Protein AF-A0A812YR25-F1 (afdb_monomer_lite)

Radius of gyration: 37.58 Å; chains: 1; bounding box: 63×88×98 Å

Foldseek 3Di:
DQLVVAAKKWWQDPVRDIWIWGQHSQQFIATPVHRVFTKGKADPDPPDQKIFIAGPVRDTAWIWGWDQDPQGIKIWTAGPVRDIIIIHGDDCPPPPPPPDPPPPDPDPPPPCPDPPPDDDDDDDDDDDDDDDDDDDDDDDDDDDDDD

pLDDT: mean 74.26, std 20.35, range [36.41, 95.19]

Secondary structure (DSSP, 8-state):
-GGGG-EEEEEE-TTS-EEEEEE-TT-EEEESS-TT--EEEE-SSTTSSEEEEEETT--EEEEEEEEEETTEEEEEEEETTS-EEEEEE----------PPTT-------------------------PPPPPPP------------

Structure (mmCIF, N/CA/C/O backbone):
data_AF-A0A812YR25-F1
#
_entry.id   AF-A0A812YR25-F1
#
loop_
_atom_site.group_PDB
_atom_site.id
_atom_site.type_symbol
_atom_site.label_atom_id
_atom_site.label_alt_id
_atom_site.label_comp_id
_atom_site.label_asym_id
_atom_site.label_entity_id
_atom_site.label_seq_id
_atom_site.pdbx_PDB_ins_code
_atom_site.Cartn_x
_atom_site.Cartn_y
_atom_site.Cartn_z
_atom_site.occupancy
_atom_site.B_iso_or_equiv
_atom_site.auth_seq_id
_atom_site.auth_comp_id
_atom_site.auth_asym_id
_atom_site.auth_atom_id
_atom_site.pdbx_PDB_model_num
ATOM 1 N N . MET A 1 1 ? -14.172 -5.160 4.806 1.00 79.69 1 MET A N 1
ATOM 2 C CA . MET A 1 1 ? -14.136 -3.991 3.901 1.00 79.69 1 MET A CA 1
ATOM 3 C C . MET A 1 1 ? -12.735 -3.818 3.294 1.00 79.69 1 MET A C 1
ATOM 5 O O . MET A 1 1 ? -12.640 -3.379 2.151 1.00 79.69 1 MET A O 1
ATOM 9 N N . VAL A 1 2 ? -11.672 -4.281 3.975 1.00 89.06 2 VAL A N 1
ATOM 10 C CA . VAL A 1 2 ? -10.296 -4.419 3.439 1.00 89.06 2 VAL A CA 1
ATOM 11 C C . VAL A 1 2 ? -10.229 -5.139 2.088 1.00 89.06 2 VAL A C 1
ATOM 13 O O . VAL A 1 2 ? -9.443 -4.749 1.235 1.00 89.06 2 VAL A O 1
ATOM 16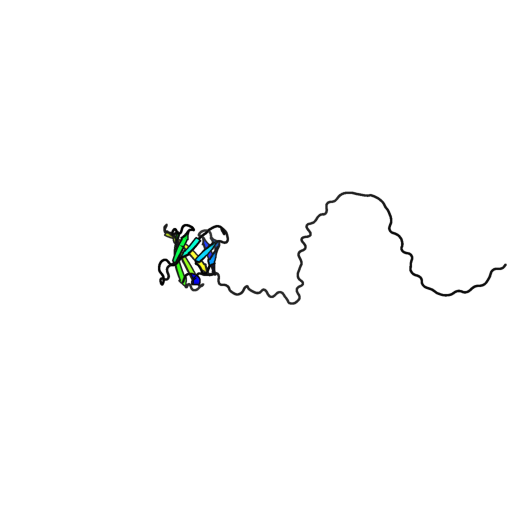 N N . SER A 1 3 ? -11.090 -6.128 1.836 1.00 90.31 3 SER A N 1
ATOM 17 C CA . SER A 1 3 ? -11.127 -6.861 0.561 1.0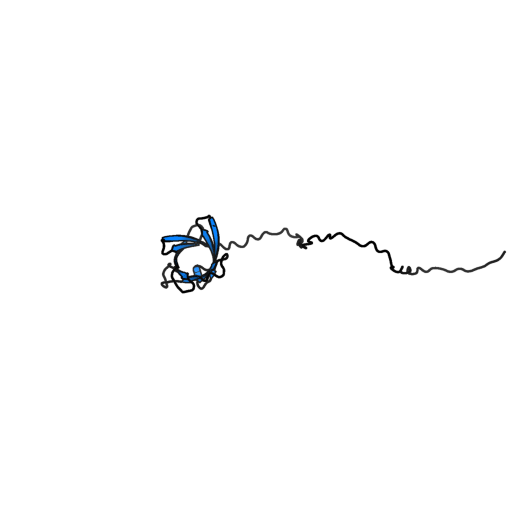0 90.31 3 SER A CA 1
ATOM 18 C C . SER A 1 3 ? -11.349 -5.976 -0.675 1.00 90.31 3 SER A C 1
ATOM 20 O O . SER A 1 3 ? -10.964 -6.347 -1.778 1.00 90.31 3 SER A O 1
ATOM 22 N N . THR A 1 4 ? -11.889 -4.761 -0.521 1.00 90.31 4 THR A N 1
ATOM 23 C CA . THR A 1 4 ? -11.987 -3.785 -1.628 1.00 90.31 4 THR A CA 1
ATOM 24 C C . THR A 1 4 ? -10.614 -3.306 -2.123 1.00 90.31 4 THR A C 1
ATOM 26 O O . THR A 1 4 ? -10.453 -2.915 -3.289 1.00 90.31 4 THR A O 1
ATOM 29 N N . LEU A 1 5 ? -9.606 -3.389 -1.253 1.00 92.81 5 LEU A N 1
ATOM 30 C CA . LEU A 1 5 ? -8.220 -3.042 -1.530 1.00 92.81 5 LEU A CA 1
ATOM 31 C C . LEU A 1 5 ? -7.472 -4.159 -2.254 1.00 92.81 5 LEU A C 1
ATOM 33 O O . LEU A 1 5 ? -6.389 -3.905 -2.769 1.00 92.81 5 LEU A O 1
ATOM 37 N N . GLU A 1 6 ? -8.043 -5.360 -2.365 1.00 94.25 6 GLU A N 1
ATOM 38 C CA . GLU A 1 6 ? -7.392 -6.486 -3.031 1.00 94.25 6 GLU A CA 1
ATOM 39 C C . GLU A 1 6 ? -6.950 -6.110 -4.454 1.00 94.25 6 GLU A C 1
ATOM 41 O O . GLU A 1 6 ? -7.712 -5.529 -5.243 1.00 94.25 6 GLU A O 1
ATOM 46 N N . GLY A 1 7 ? -5.706 -6.448 -4.791 1.00 93.75 7 GLY A N 1
ATOM 47 C CA . GLY A 1 7 ? -5.180 -6.327 -6.142 1.00 93.75 7 GLY A CA 1
ATOM 48 C C . GLY A 1 7 ? -3.744 -5.827 -6.207 1.00 93.75 7 GLY A C 1
ATOM 49 O O . GLY A 1 7 ? -2.979 -5.895 -5.248 1.00 93.75 7 GLY A O 1
ATOM 50 N N . ARG A 1 8 ? -3.376 -5.348 -7.398 1.00 94.69 8 ARG A N 1
ATOM 51 C CA . ARG A 1 8 ? -2.059 -4.777 -7.691 1.00 94.69 8 ARG A CA 1
ATOM 52 C C . ARG A 1 8 ? -2.119 -3.264 -7.599 1.00 94.69 8 ARG A C 1
ATOM 54 O O . ARG A 1 8 ? -3.001 -2.648 -8.201 1.00 94.69 8 ARG A O 1
ATOM 61 N N . TRP A 1 9 ? -1.143 -2.695 -6.919 1.00 94.81 9 TRP A N 1
ATOM 62 C CA . TRP A 1 9 ? -1.032 -1.272 -6.659 1.00 94.81 9 TRP A CA 1
ATOM 63 C C . TRP A 1 9 ? 0.328 -0.776 -7.119 1.00 94.81 9 TRP A C 1
ATOM 65 O O . TRP A 1 9 ? 1.330 -1.462 -6.943 1.00 94.81 9 TRP A O 1
ATOM 75 N N . LEU A 1 10 ? 0.330 0.384 -7.761 1.00 93.69 10 LEU A N 1
ATOM 76 C CA . LEU A 1 10 ? 1.512 1.078 -8.242 1.00 93.69 10 LEU A CA 1
ATOM 77 C C . LEU A 1 10 ? 1.853 2.195 -7.261 1.00 93.69 10 LEU A C 1
ATOM 79 O O . LEU A 1 10 ? 0.991 3.030 -6.986 1.00 93.69 10 LEU A O 1
ATOM 83 N N . LEU A 1 11 ? 3.080 2.191 -6.767 1.00 92.19 11 LEU A N 1
ATOM 84 C CA . LEU A 1 11 ? 3.643 3.182 -5.868 1.00 92.19 11 LEU A CA 1
ATOM 85 C C . LEU A 1 11 ? 4.585 4.048 -6.687 1.00 92.19 11 LEU A C 1
ATOM 87 O O . LEU A 1 11 ? 5.341 3.515 -7.492 1.00 92.19 11 LEU A O 1
ATOM 91 N N . GLU A 1 12 ? 4.504 5.357 -6.514 1.00 85.44 12 GLU A N 1
ATOM 92 C CA . GLU A 1 12 ? 5.364 6.326 -7.188 1.00 85.44 12 GLU A CA 1
ATOM 93 C C . GLU A 1 12 ? 6.040 7.131 -6.082 1.00 85.44 12 GLU A C 1
ATOM 95 O O . GLU A 1 12 ? 5.348 7.799 -5.308 1.00 85.44 12 GLU A O 1
ATOM 100 N N . ASP A 1 13 ? 7.358 6.989 -5.959 1.00 77.88 13 ASP A N 1
ATOM 101 C CA . ASP A 1 13 ? 8.136 7.743 -4.981 1.00 77.88 13 ASP A CA 1
ATOM 102 C C . ASP A 1 13 ? 8.435 9.167 -5.493 1.00 77.88 13 ASP A C 1
ATOM 104 O O . ASP A 1 13 ? 8.133 9.530 -6.636 1.00 77.88 13 ASP A O 1
ATOM 108 N N . GLU A 1 14 ? 9.045 10.004 -4.651 1.00 74.81 14 GLU A N 1
ATOM 109 C CA . GLU A 1 14 ? 9.408 11.378 -5.030 1.00 74.81 14 GLU A CA 1
ATOM 110 C C . GLU A 1 14 ? 10.498 11.447 -6.120 1.00 74.81 14 GLU A C 1
ATOM 112 O O . GLU A 1 14 ? 10.642 12.476 -6.788 1.00 74.81 14 GLU A O 1
ATOM 117 N N . ASN A 1 15 ? 11.255 10.365 -6.326 1.00 76.38 15 ASN A N 1
ATOM 118 C CA . ASN A 1 15 ? 12.312 10.264 -7.334 1.00 76.38 15 ASN A CA 1
ATOM 119 C C . ASN A 1 15 ? 11.782 9.795 -8.701 1.00 76.38 15 ASN A C 1
ATOM 121 O O . ASN A 1 15 ? 12.517 9.835 -9.693 1.00 76.38 15 ASN A O 1
ATOM 125 N N . GLY A 1 16 ? 10.509 9.395 -8.774 1.00 75.31 16 GLY A N 1
ATOM 126 C CA . GLY A 1 16 ? 9.884 8.803 -9.953 1.00 75.31 16 GLY A CA 1
ATOM 127 C C . GLY A 1 16 ? 10.174 7.308 -10.120 1.00 75.31 16 GLY A C 1
ATOM 128 O O . GLY A 1 16 ? 9.804 6.730 -11.147 1.00 75.31 16 GLY A O 1
ATOM 129 N N . ASP A 1 17 ? 10.811 6.678 -9.134 1.00 83.38 17 ASP A N 1
ATOM 130 C CA . ASP A 1 17 ? 10.914 5.231 -9.050 1.00 83.38 17 ASP A CA 1
ATOM 131 C C . ASP A 1 17 ? 9.533 4.648 -8.746 1.00 83.38 17 ASP A C 1
ATOM 133 O O . ASP A 1 17 ? 8.697 5.224 -8.042 1.00 83.38 17 ASP A O 1
ATOM 137 N N . THR A 1 18 ? 9.244 3.518 -9.390 1.00 87.94 18 THR A N 1
ATOM 138 C CA . THR A 1 18 ? 7.909 2.932 -9.369 1.00 87.94 18 THR A CA 1
ATOM 139 C C . THR A 1 18 ? 7.950 1.500 -8.865 1.00 87.94 18 THR A C 1
ATOM 141 O O . THR A 1 18 ? 8.409 0.599 -9.571 1.00 87.94 18 THR A O 1
ATOM 144 N N . THR A 1 19 ? 7.383 1.275 -7.684 1.00 91.00 19 THR A N 1
ATOM 145 C CA . THR A 1 19 ? 7.302 -0.046 -7.051 1.00 91.00 19 THR A CA 1
ATOM 146 C C . THR A 1 19 ? 5.887 -0.606 -7.185 1.00 91.00 19 THR A C 1
ATOM 148 O O . THR A 1 19 ? 4.905 0.122 -7.346 1.00 91.00 19 THR A O 1
ATOM 151 N N . ILE A 1 20 ? 5.745 -1.931 -7.149 1.00 93.25 20 ILE A N 1
ATOM 152 C CA . ILE A 1 20 ? 4.436 -2.592 -7.157 1.00 93.25 20 ILE A CA 1
ATOM 153 C C . ILE A 1 20 ? 4.209 -3.278 -5.815 1.00 93.25 20 ILE A C 1
ATOM 155 O O . ILE A 1 20 ? 5.043 -4.073 -5.379 1.00 93.25 20 ILE A O 1
ATOM 159 N N . ALA A 1 21 ? 3.041 -3.034 -5.222 1.00 94.06 21 ALA A N 1
ATOM 160 C CA . ALA A 1 21 ? 2.536 -3.779 -4.079 1.00 94.06 21 ALA A CA 1
ATOM 161 C C . ALA A 1 21 ? 1.347 -4.664 -4.473 1.00 94.06 21 ALA A C 1
ATOM 163 O O . ALA A 1 21 ? 0.518 -4.331 -5.326 1.00 94.06 21 ALA A O 1
ATOM 164 N N . LEU A 1 22 ? 1.261 -5.819 -3.828 1.00 94.81 22 LEU A N 1
ATOM 165 C CA . LEU A 1 22 ? 0.136 -6.739 -3.884 1.00 94.81 22 LEU A CA 1
ATOM 166 C C . LEU A 1 22 ? -0.583 -6.694 -2.544 1.00 94.81 22 LEU A C 1
ATOM 168 O O . LEU A 1 22 ? 0.028 -7.000 -1.526 1.00 94.81 22 LEU A O 1
ATOM 172 N N . ILE A 1 23 ? -1.869 -6.353 -2.565 1.00 95.06 23 ILE A N 1
ATOM 173 C CA . ILE A 1 23 ? -2.731 -6.391 -1.382 1.00 95.06 23 ILE A CA 1
ATOM 174 C C . ILE A 1 23 ? -3.636 -7.617 -1.502 1.00 95.06 23 ILE A C 1
ATOM 176 O O . ILE A 1 23 ? -4.342 -7.769 -2.505 1.00 95.06 23 ILE A O 1
ATOM 180 N N . SER A 1 24 ? -3.594 -8.503 -0.509 1.00 94.38 24 SER A N 1
ATOM 181 C CA . SER A 1 24 ? -4.471 -9.674 -0.431 1.00 94.38 24 SER A CA 1
ATOM 182 C C . SER A 1 24 ? -5.854 -9.313 0.120 1.00 94.38 24 SER A C 1
ATOM 184 O O . SER A 1 24 ? -6.047 -8.250 0.707 1.00 94.38 24 SER A O 1
ATOM 186 N N . GLU A 1 25 ? -6.825 -10.218 -0.016 1.00 93.94 25 GLU A N 1
ATOM 187 C CA . GLU A 1 25 ? -8.178 -10.036 0.536 1.00 93.94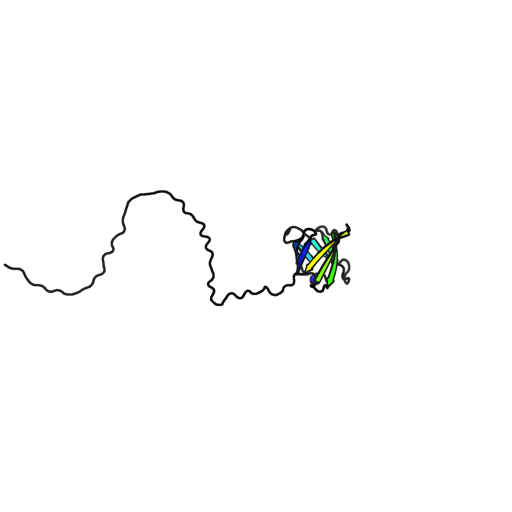 25 GLU A CA 1
ATOM 188 C C . GLU A 1 25 ? -8.171 -9.795 2.061 1.00 93.94 25 GLU A C 1
ATOM 190 O O . GLU A 1 25 ? -9.003 -9.057 2.591 1.00 93.94 25 GLU A O 1
ATOM 195 N N . ASN A 1 26 ? -7.181 -10.365 2.757 1.00 92.12 26 ASN A N 1
ATOM 196 C CA . ASN A 1 26 ? -6.987 -10.227 4.202 1.00 92.12 26 ASN A CA 1
ATOM 197 C C . ASN A 1 26 ? -6.234 -8.945 4.601 1.00 92.12 26 ASN A C 1
ATOM 199 O O . ASN A 1 26 ? -6.034 -8.706 5.798 1.00 92.12 26 ASN A O 1
ATOM 203 N N . GLY A 1 27 ? -5.795 -8.160 3.613 1.00 93.31 27 GLY A N 1
ATOM 204 C CA . GLY A 1 27 ? -5.017 -6.941 3.790 1.00 93.31 27 GLY A CA 1
ATOM 205 C C . GLY A 1 27 ? -3.510 -7.139 3.848 1.00 93.31 27 GLY A C 1
ATOM 206 O O . GLY A 1 27 ? -2.806 -6.166 4.072 1.00 93.31 27 GLY A O 1
ATOM 207 N N . GLU A 1 28 ? -2.981 -8.350 3.668 1.00 94.69 28 GLU A N 1
ATOM 208 C CA . GLU A 1 28 ? -1.522 -8.535 3.620 1.00 94.69 28 GLU A CA 1
ATOM 209 C C . GLU A 1 28 ? -0.949 -7.777 2.424 1.00 94.69 28 GLU A C 1
ATOM 211 O O . GLU A 1 28 ? -1.473 -7.891 1.313 1.00 94.69 28 GLU A O 1
ATOM 216 N N . VAL A 1 29 ? 0.126 -7.031 2.654 1.00 95.00 29 VAL A N 1
ATOM 217 C CA . VAL A 1 29 ? 0.816 -6.238 1.642 1.00 95.00 29 VAL A CA 1
ATOM 218 C C . VAL A 1 29 ? 2.154 -6.897 1.343 1.00 95.00 29 VAL A C 1
ATOM 220 O O . VAL A 1 29 ? 2.922 -7.185 2.253 1.00 95.00 29 VAL A O 1
ATOM 223 N N . LYS A 1 30 ? 2.431 -7.141 0.061 1.00 93.81 30 LYS A N 1
ATOM 224 C CA . LYS A 1 30 ? 3.721 -7.658 -0.415 1.00 93.81 30 LYS A CA 1
ATOM 225 C C . LYS A 1 30 ? 4.288 -6.747 -1.483 1.00 93.81 30 LYS A C 1
ATOM 227 O O . LYS A 1 30 ? 3.630 -6.528 -2.502 1.00 93.81 30 LYS A O 1
ATOM 232 N N . PHE A 1 31 ? 5.509 -6.273 -1.284 1.00 92.25 31 PHE A N 1
ATOM 233 C CA . PHE A 1 31 ? 6.215 -5.468 -2.272 1.00 92.25 31 PHE A CA 1
ATOM 234 C C . PHE A 1 31 ? 6.971 -6.376 -3.242 1.00 92.25 31 PHE A C 1
ATOM 236 O O . PHE A 1 31 ? 7.466 -7.440 -2.876 1.00 92.25 31 PHE A O 1
ATOM 243 N N . MET A 1 32 ? 7.031 -5.989 -4.516 1.00 89.69 32 MET A N 1
ATOM 244 C CA . MET A 1 32 ? 7.768 -6.766 -5.518 1.00 89.69 32 MET A CA 1
ATOM 245 C C . MET A 1 32 ? 9.289 -6.636 -5.379 1.00 89.69 32 MET A C 1
ATOM 247 O O . MET A 1 32 ? 10.004 -7.555 -5.774 1.00 89.69 32 MET A O 1
ATOM 251 N N . GLU A 1 33 ? 9.772 -5.512 -4.854 1.00 87.19 33 GLU A N 1
ATOM 252 C CA . GLU A 1 33 ? 11.203 -5.250 -4.643 1.00 87.19 33 GLU A CA 1
ATOM 253 C C . GLU A 1 33 ? 11.710 -5.848 -3.333 1.00 87.19 33 GLU A C 1
ATOM 255 O O . GLU A 1 33 ? 12.836 -6.338 -3.282 1.00 87.19 33 GLU A O 1
ATOM 260 N N . ASP A 1 34 ? 10.846 -5.876 -2.319 1.00 87.38 34 ASP A N 1
ATOM 261 C CA . ASP A 1 34 ? 11.111 -6.488 -1.025 1.00 87.38 34 ASP A CA 1
ATOM 262 C C . ASP A 1 34 ? 9.963 -7.439 -0.636 1.00 87.38 34 ASP A C 1
ATOM 264 O O . ASP A 1 34 ? 8.990 -7.037 0.008 1.00 87.38 34 ASP A O 1
ATOM 268 N N . PRO A 1 35 ? 10.027 -8.711 -1.064 1.00 83.12 35 PRO A N 1
ATOM 269 C CA . PRO A 1 35 ? 9.006 -9.697 -0.736 1.00 83.12 35 PRO A CA 1
ATOM 270 C C . PRO A 1 35 ? 9.091 -10.196 0.715 1.00 83.12 35 PRO A C 1
ATOM 272 O O . PRO A 1 35 ? 8.193 -10.932 1.130 1.00 83.12 35 PRO A O 1
ATOM 275 N N . GLU A 1 36 ? 10.158 -9.858 1.448 1.00 84.12 36 GLU A N 1
ATOM 276 C CA . GLU A 1 36 ? 10.333 -10.199 2.865 1.00 84.12 36 GLU A CA 1
ATOM 277 C C . GLU A 1 36 ? 9.697 -9.148 3.784 1.00 84.12 36 GLU A C 1
ATOM 279 O O . GLU A 1 36 ? 9.452 -9.434 4.954 1.00 84.12 36 GLU A O 1
ATOM 284 N N . ALA A 1 37 ? 9.365 -7.963 3.257 1.00 85.81 37 ALA A N 1
ATOM 285 C CA . ALA A 1 37 ? 8.603 -6.956 3.979 1.00 85.81 37 ALA A CA 1
ATOM 286 C C . ALA A 1 37 ? 7.200 -7.476 4.337 1.00 85.81 37 ALA A C 1
ATOM 288 O O . ALA A 1 37 ? 6.315 -7.620 3.488 1.00 85.81 37 ALA A O 1
ATOM 289 N N . GLU A 1 38 ? 6.993 -7.731 5.626 1.00 89.69 38 GLU A N 1
ATOM 290 C CA . GLU A 1 38 ? 5.712 -8.143 6.186 1.00 89.69 38 GLU A CA 1
ATOM 291 C C . GLU A 1 38 ? 4.938 -6.914 6.672 1.00 89.69 38 GLU A C 1
ATOM 293 O O . GLU A 1 38 ? 5.191 -6.373 7.747 1.00 89.69 38 GLU A O 1
ATOM 298 N N . MET A 1 39 ? 3.976 -6.465 5.866 1.00 93.88 39 MET A N 1
ATOM 299 C CA . MET A 1 39 ? 3.066 -5.377 6.225 1.00 93.88 39 MET A CA 1
ATOM 300 C C . MET A 1 39 ? 1.615 -5.796 6.016 1.00 93.88 39 MET A C 1
ATOM 302 O O . MET A 1 39 ? 1.301 -6.686 5.217 1.00 93.88 39 MET A O 1
ATOM 306 N N . ARG A 1 40 ? 0.696 -5.141 6.725 1.00 95.12 40 ARG A N 1
ATOM 307 C CA . ARG A 1 40 ? -0.732 -5.446 6.628 1.00 95.12 40 ARG A CA 1
ATOM 308 C C . ARG A 1 40 ? -1.591 -4.201 6.726 1.00 95.12 40 ARG A C 1
ATOM 310 O O . ARG A 1 40 ? -1.399 -3.379 7.606 1.00 95.12 40 ARG A O 1
ATOM 317 N N . ILE A 1 41 ? -2.603 -4.111 5.875 1.00 95.19 41 ILE A N 1
ATOM 318 C CA . ILE A 1 41 ? -3.664 -3.120 5.980 1.00 95.19 41 ILE A CA 1
ATOM 319 C C . ILE A 1 41 ? -4.825 -3.690 6.794 1.00 95.19 41 ILE A C 1
ATOM 321 O O . ILE A 1 41 ? -5.325 -4.783 6.514 1.00 95.19 41 ILE A O 1
ATOM 325 N N . ALA A 1 42 ? -5.262 -2.939 7.799 1.00 93.44 42 ALA A N 1
ATOM 326 C CA . ALA A 1 42 ? -6.370 -3.295 8.673 1.00 93.44 42 ALA A CA 1
ATOM 327 C C . ALA A 1 42 ? -7.413 -2.174 8.745 1.00 93.44 42 ALA A C 1
ATOM 329 O O . ALA A 1 42 ? -7.122 -1.004 8.502 1.00 93.44 42 ALA A O 1
ATOM 330 N N . GLU A 1 43 ? -8.642 -2.545 9.095 1.00 91.50 43 GLU A N 1
ATOM 331 C CA . GLU A 1 43 ? -9.701 -1.599 9.446 1.00 91.50 43 GLU A CA 1
ATOM 332 C C . GLU A 1 43 ? -9.620 -1.320 10.955 1.00 91.50 43 GLU A C 1
ATOM 334 O O . GLU A 1 43 ? -9.877 -2.240 11.736 1.00 91.50 43 GLU A O 1
ATOM 339 N N . PRO A 1 44 ? -9.280 -0.093 11.395 1.00 86.81 44 PRO A N 1
ATOM 340 C CA . PRO A 1 44 ? -9.263 0.245 12.817 1.00 86.81 44 PRO A CA 1
ATOM 341 C C . PRO A 1 44 ? -10.666 0.215 13.425 1.00 86.81 44 PRO A C 1
ATOM 343 O O . PRO A 1 44 ? -10.840 -0.212 14.563 1.00 86.81 44 PRO A O 1
ATOM 346 N N . ASN A 1 45 ? -11.674 0.643 12.659 1.00 84.06 45 ASN A N 1
ATOM 347 C CA . ASN A 1 45 ? -13.070 0.640 13.068 1.00 84.06 45 ASN A CA 1
ATOM 348 C C . ASN A 1 45 ? -13.935 0.014 11.967 1.00 84.06 45 ASN A C 1
ATOM 350 O O . ASN A 1 45 ? -13.922 0.494 10.832 1.00 84.06 45 ASN A O 1
ATOM 354 N N . PRO A 1 46 ? -14.724 -1.030 12.270 1.00 80.19 46 PRO A N 1
ATOM 355 C CA . PRO A 1 46 ? -15.603 -1.626 11.276 1.00 80.19 46 PRO A CA 1
ATOM 356 C C . PRO A 1 46 ? -16.662 -0.608 10.835 1.00 80.19 46 PRO A C 1
ATOM 358 O O . PRO A 1 46 ? -17.397 -0.064 11.658 1.00 80.19 46 PRO A O 1
ATOM 361 N N . GLY A 1 47 ? -16.762 -0.373 9.525 1.00 73.88 47 GLY A N 1
ATOM 362 C CA . GLY A 1 47 ? -17.761 0.530 8.948 1.00 73.88 47 GLY A CA 1
ATOM 363 C C . GLY A 1 47 ? -17.268 1.937 8.607 1.00 73.88 47 GLY A C 1
ATOM 364 O O . GLY A 1 47 ? -18.056 2.713 8.064 1.00 73.88 47 GLY A O 1
ATOM 365 N N . THR A 1 48 ? -16.003 2.277 8.879 1.00 78.31 48 THR A N 1
ATOM 366 C CA . THR A 1 48 ? -15.395 3.531 8.406 1.00 78.31 48 THR A CA 1
ATOM 367 C C . THR A 1 48 ? -14.601 3.302 7.113 1.00 78.31 48 THR A C 1
ATOM 369 O O . THR A 1 48 ? -14.092 2.207 6.883 1.00 78.31 48 THR A O 1
ATOM 372 N N . PRO A 1 49 ? -14.469 4.319 6.239 1.00 77.50 49 PRO A N 1
ATOM 373 C CA . PRO A 1 49 ? -13.636 4.240 5.033 1.00 77.50 49 PRO A CA 1
ATOM 374 C C . PRO A 1 49 ? -12.134 4.430 5.327 1.00 77.50 49 PRO A C 1
ATOM 376 O O . PRO A 1 49 ? -11.357 4.740 4.421 1.00 77.50 49 PRO A O 1
ATOM 379 N N . GLU A 1 50 ? -11.738 4.323 6.594 1.00 86.19 50 GLU A N 1
ATOM 380 C CA . GLU A 1 50 ? -10.375 4.538 7.064 1.00 86.19 50 GLU A CA 1
ATOM 381 C C . GLU A 1 50 ? -9.692 3.192 7.258 1.00 86.19 50 GLU A C 1
ATOM 383 O O . GLU A 1 50 ? -10.284 2.248 7.778 1.00 86.19 50 GLU A O 1
ATOM 388 N N . PHE A 1 51 ? -8.431 3.119 6.858 1.00 94.06 51 PHE A N 1
ATOM 389 C CA . PHE A 1 51 ? -7.596 1.941 6.999 1.00 94.06 51 PHE A CA 1
ATOM 390 C C . PHE A 1 51 ? -6.272 2.344 7.653 1.00 94.06 51 PHE A C 1
ATOM 392 O O . PHE A 1 51 ? -5.884 3.511 7.614 1.00 94.06 51 PHE A O 1
ATOM 399 N N . LEU A 1 52 ? -5.570 1.384 8.243 1.00 94.69 52 LEU A N 1
ATOM 400 C CA . LEU A 1 52 ? -4.227 1.570 8.787 1.00 94.69 52 LEU A CA 1
ATOM 401 C C . LEU A 1 52 ? -3.274 0.599 8.113 1.00 94.69 52 LEU A C 1
ATOM 403 O O . LEU A 1 52 ? -3.618 -0.571 7.953 1.00 94.69 52 LEU A O 1
ATOM 407 N N . LEU A 1 53 ? -2.086 1.075 7.752 1.00 94.81 53 LEU A N 1
ATOM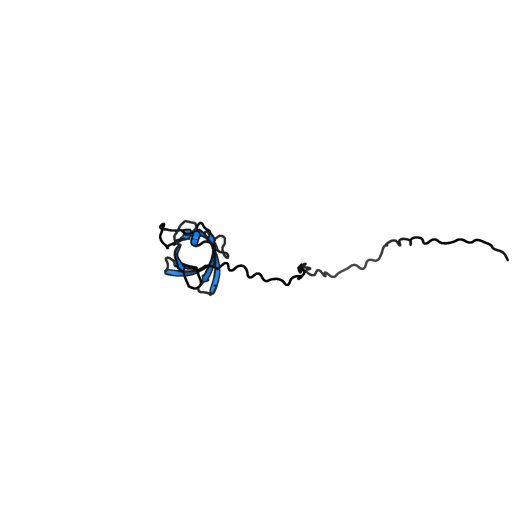 408 C CA . LEU A 1 53 ? -0.963 0.225 7.386 1.00 94.81 53 LEU A CA 1
ATOM 409 C C . LEU A 1 53 ? -0.181 -0.107 8.655 1.00 94.81 53 LEU A C 1
ATOM 411 O O . LEU A 1 53 ? 0.243 0.794 9.377 1.00 94.81 53 LEU A O 1
ATOM 415 N N . LEU A 1 54 ? -0.001 -1.396 8.906 1.00 94.94 54 LEU A N 1
ATOM 416 C CA . LEU A 1 54 ? 0.654 -1.942 10.082 1.00 94.94 54 LEU A CA 1
ATOM 417 C C . LEU A 1 54 ? 1.946 -2.664 9.692 1.00 94.94 54 LEU A C 1
ATOM 419 O O . LEU A 1 54 ? 2.000 -3.322 8.645 1.00 94.94 54 LEU A O 1
ATOM 423 N N . SER A 1 55 ? 2.953 -2.580 10.559 1.00 92.31 55 SER A N 1
ATOM 424 C CA . SER A 1 55 ? 4.151 -3.421 10.504 1.00 92.31 55 SER A CA 1
ATOM 425 C C . SER A 1 55 ? 3.839 -4.875 10.887 1.00 92.31 55 SER A C 1
ATOM 427 O O . SER A 1 55 ? 2.736 -5.194 11.346 1.00 92.31 55 SER A O 1
ATOM 429 N N . SER A 1 56 ? 4.826 -5.763 10.746 1.00 89.25 56 SER A N 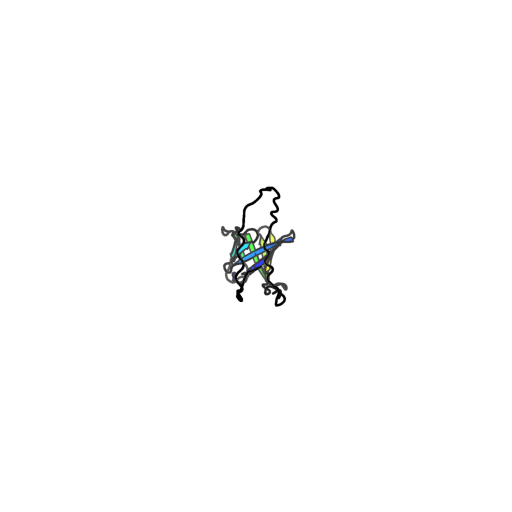1
ATOM 430 C CA . SER A 1 56 ? 4.755 -7.158 11.204 1.00 89.25 56 SER A CA 1
ATOM 431 C C . SER A 1 56 ? 4.422 -7.289 12.693 1.00 89.25 56 SER A C 1
ATOM 433 O O . SER A 1 56 ? 3.732 -8.225 13.093 1.00 89.25 56 SER A O 1
ATOM 435 N N . ASP A 1 57 ? 4.862 -6.322 13.502 1.00 90.06 57 ASP A N 1
ATOM 436 C CA . ASP A 1 57 ? 4.649 -6.290 14.952 1.00 90.06 57 ASP A CA 1
ATOM 437 C C . ASP A 1 57 ? 3.300 -5.657 15.342 1.00 90.06 57 ASP A C 1
ATOM 439 O O . ASP A 1 57 ? 2.939 -5.610 16.519 1.00 90.06 57 ASP A O 1
ATOM 443 N N . GLY A 1 58 ? 2.524 -5.192 14.355 1.00 88.50 58 GLY A N 1
ATOM 444 C CA . GLY A 1 58 ? 1.237 -4.532 14.558 1.00 88.50 58 GLY A CA 1
ATOM 445 C C . GLY A 1 58 ? 1.341 -3.040 14.882 1.00 88.50 58 GLY A C 1
ATOM 446 O O . GLY A 1 58 ? 0.341 -2.445 15.282 1.00 88.50 58 GLY A O 1
ATOM 447 N N . GLU A 1 59 ? 2.516 -2.430 14.712 1.00 91.12 59 GLU A N 1
ATOM 448 C CA . GLU A 1 59 ? 2.686 -0.985 14.878 1.00 91.12 59 GLU A CA 1
ATOM 449 C C . GLU A 1 59 ? 2.074 -0.232 13.698 1.00 91.12 59 GLU A C 1
ATOM 451 O O . GLU A 1 59 ? 2.237 -0.626 12.544 1.00 91.12 59 GLU A O 1
ATOM 456 N N . GLU A 1 60 ? 1.379 0.868 13.983 1.00 92.94 60 GLU A N 1
ATOM 457 C CA . GLU A 1 60 ? 0.820 1.740 12.954 1.00 92.94 60 GLU A CA 1
ATOM 458 C C . GLU A 1 60 ? 1.932 2.522 12.253 1.00 92.94 60 GLU A C 1
ATOM 460 O O . GLU A 1 60 ? 2.621 3.328 12.874 1.00 92.94 60 GLU A O 1
ATOM 465 N N . LEU A 1 61 ? 2.069 2.299 10.948 1.00 91.88 61 LEU A N 1
ATOM 466 C CA . LEU A 1 61 ? 3.017 3.008 10.094 1.00 91.88 61 LEU A CA 1
ATOM 467 C C . LEU A 1 61 ? 2.357 4.232 9.453 1.00 91.88 61 LEU A C 1
ATOM 469 O O . LEU A 1 61 ? 2.882 5.343 9.534 1.00 91.88 61 LEU A O 1
ATOM 473 N N . CYS A 1 62 ? 1.189 4.024 8.835 1.00 93.25 62 CYS A N 1
ATOM 474 C CA . CYS A 1 62 ? 0.487 5.057 8.077 1.00 93.25 62 CYS A CA 1
ATOM 475 C C . CYS A 1 62 ? -1.031 4.950 8.233 1.00 93.25 62 CYS A C 1
ATOM 477 O O . CYS A 1 62 ? -1.596 3.852 8.227 1.00 93.25 62 CYS A O 1
ATOM 479 N N . GLN A 1 63 ? -1.704 6.098 8.218 1.00 94.06 63 GLN A N 1
ATOM 480 C CA . GLN A 1 63 ? -3.130 6.162 7.928 1.00 94.06 63 GLN A CA 1
ATOM 481 C C . GLN A 1 63 ? -3.344 5.985 6.424 1.00 94.06 63 GLN A C 1
ATOM 483 O O . GLN A 1 63 ? -2.635 6.577 5.614 1.00 94.06 63 GLN A O 1
ATOM 488 N N . VAL A 1 64 ? -4.329 5.182 6.037 1.00 94.44 64 VAL A N 1
ATOM 489 C CA . VAL A 1 64 ? -4.621 4.842 4.644 1.00 94.44 64 VAL A CA 1
ATOM 490 C C . VAL A 1 64 ? -6.063 5.214 4.318 1.00 94.44 64 VAL A C 1
ATOM 492 O O . VAL A 1 64 ? -7.008 4.801 4.993 1.00 94.44 64 VAL A O 1
ATOM 495 N N . LYS A 1 65 ? -6.250 5.976 3.241 1.00 92.94 65 LYS A N 1
ATOM 496 C CA . LYS A 1 65 ? -7.564 6.415 2.767 1.00 92.94 65 LYS A CA 1
ATOM 497 C C . LYS A 1 65 ? -7.789 5.991 1.325 1.00 92.94 65 LYS A C 1
ATOM 499 O O . LYS A 1 65 ? -7.006 6.335 0.443 1.00 92.94 65 LYS A O 1
ATOM 504 N N . LEU A 1 66 ? -8.894 5.291 1.077 1.00 92.12 66 LEU A N 1
ATOM 505 C CA . LEU A 1 66 ? -9.333 4.962 -0.277 1.00 92.12 66 LEU A CA 1
ATOM 506 C C . LEU A 1 66 ? -10.110 6.136 -0.885 1.00 92.12 66 LEU A C 1
ATOM 508 O O . LEU A 1 66 ? -11.090 6.613 -0.314 1.00 92.12 66 LEU A O 1
ATOM 512 N N . VAL A 1 67 ? -9.678 6.582 -2.061 1.00 91.12 67 VAL A N 1
ATOM 513 C CA . VAL A 1 67 ? -10.290 7.669 -2.829 1.00 91.12 67 VAL A CA 1
ATOM 514 C C . VAL A 1 67 ? -10.609 7.176 -4.239 1.00 91.12 67 VAL A C 1
ATOM 516 O O . VAL A 1 67 ? -9.780 6.547 -4.901 1.00 91.12 67 VAL A O 1
ATOM 519 N N . GLU A 1 68 ? -11.810 7.481 -4.723 1.00 88.12 68 GLU A N 1
ATOM 520 C CA . GLU A 1 68 ? -12.173 7.276 -6.125 1.00 88.12 68 GLU A CA 1
ATOM 521 C C . GLU A 1 68 ? -11.737 8.490 -6.951 1.00 88.12 68 GLU A C 1
ATOM 523 O O . GLU A 1 68 ? -12.338 9.560 -6.875 1.00 88.12 68 GLU A O 1
ATOM 528 N N . ALA A 1 69 ? -10.669 8.331 -7.733 1.00 83.44 69 ALA A N 1
ATOM 529 C CA . ALA A 1 69 ? -10.235 9.324 -8.711 1.00 83.44 69 ALA A CA 1
ATOM 530 C C . ALA A 1 69 ? -10.755 8.962 -10.113 1.00 83.44 69 ALA A C 1
ATOM 532 O O . ALA A 1 69 ? -11.100 7.810 -10.380 1.00 83.44 69 ALA A O 1
ATOM 533 N N . GLU A 1 70 ? -10.737 9.913 -11.052 1.00 81.06 70 GLU A N 1
ATOM 534 C CA . GLU A 1 70 ? -11.141 9.671 -12.452 1.00 81.06 70 GLU A CA 1
ATOM 535 C C . GLU A 1 70 ? -10.359 8.505 -13.094 1.00 81.06 70 GLU A C 1
ATOM 537 O O . GLU A 1 70 ? -10.914 7.659 -13.802 1.00 81.06 70 GLU A O 1
ATOM 542 N N . SER A 1 71 ? -9.066 8.402 -12.772 1.00 80.06 71 SER A N 1
ATOM 543 C CA . SER A 1 71 ? -8.168 7.333 -13.232 1.00 80.06 71 SER A CA 1
ATOM 544 C C . SER A 1 71 ? -8.396 5.987 -12.530 1.00 80.06 71 SER A C 1
ATOM 546 O O . SER A 1 71 ? -7.901 4.955 -12.987 1.00 80.06 71 SER A O 1
ATOM 548 N N . GLY A 1 72 ? -9.227 5.934 -11.487 1.00 88.06 72 GLY A N 1
ATOM 549 C CA . GLY A 1 72 ? -9.579 4.729 -10.736 1.00 88.06 72 GLY A CA 1
ATOM 550 C C . GLY A 1 72 ? -9.273 4.821 -9.236 1.00 88.06 72 GLY A C 1
ATOM 551 O O . GLY A 1 72 ? -8.905 5.886 -8.733 1.00 88.06 72 GLY A O 1
ATOM 552 N N . PRO A 1 73 ? -9.424 3.695 -8.514 1.00 91.56 73 PRO A N 1
ATOM 553 C CA . PRO A 1 73 ? -9.178 3.636 -7.078 1.00 91.56 73 PRO A CA 1
ATOM 554 C C . PRO A 1 73 ? -7.734 4.013 -6.737 1.00 91.56 73 PRO A C 1
ATOM 556 O O . PRO A 1 73 ? -6.787 3.495 -7.336 1.00 91.56 73 PRO A O 1
ATOM 559 N N . THR A 1 74 ? -7.580 4.912 -5.771 1.00 93.06 74 THR A N 1
ATOM 560 C CA . THR A 1 74 ? -6.294 5.435 -5.307 1.00 93.06 74 THR A CA 1
ATOM 561 C C . THR A 1 74 ? -6.246 5.375 -3.785 1.00 93.06 74 THR A C 1
ATOM 563 O O . THR A 1 74 ? -7.215 5.750 -3.129 1.00 93.06 74 THR A O 1
ATOM 566 N N . LEU A 1 75 ? -5.136 4.906 -3.225 1.00 93.19 75 LEU A N 1
ATOM 567 C CA . LEU A 1 75 ? -4.862 4.984 -1.796 1.00 93.19 75 LEU A CA 1
ATOM 568 C C . LEU A 1 75 ? -3.978 6.189 -1.526 1.00 93.19 75 LEU A C 1
ATOM 570 O O . LEU A 1 75 ? -2.958 6.376 -2.183 1.00 93.19 75 LEU A O 1
ATOM 574 N N . GLN A 1 76 ? -4.388 6.994 -0.558 1.00 92.50 76 GLN A N 1
ATOM 575 C CA . GLN A 1 76 ? -3.575 8.056 0.014 1.00 92.50 76 GLN A CA 1
ATOM 576 C C . GLN A 1 76 ? -3.090 7.572 1.370 1.00 92.50 76 GLN A C 1
ATOM 578 O O . GLN A 1 76 ? -3.909 7.262 2.238 1.00 92.50 76 GLN A O 1
ATOM 583 N N . LEU A 1 77 ? -1.777 7.463 1.517 1.00 93.00 77 LEU A N 1
ATOM 584 C CA . LEU A 1 77 ? -1.127 7.062 2.748 1.00 93.00 77 LEU A CA 1
ATOM 585 C C . LEU A 1 77 ? -0.518 8.300 3.388 1.00 93.00 77 LEU A C 1
ATOM 587 O O . LEU A 1 77 ? 0.110 9.105 2.704 1.00 93.00 77 LEU A O 1
ATOM 591 N N . GLN A 1 78 ? -0.707 8.446 4.690 1.00 92.69 78 GLN A N 1
ATOM 592 C CA . GLN A 1 78 ? -0.107 9.506 5.481 1.00 92.69 78 GLN A CA 1
ATOM 593 C C . GLN A 1 78 ? 0.648 8.876 6.647 1.00 92.69 78 GLN A C 1
ATOM 595 O O . GLN A 1 78 ? 0.038 8.253 7.518 1.00 92.69 78 GLN A O 1
ATOM 600 N N . GLY A 1 79 ? 1.971 9.019 6.632 1.00 89.88 79 GLY A N 1
ATOM 601 C CA . GLY A 1 79 ? 2.843 8.612 7.725 1.00 89.88 79 GLY A CA 1
ATOM 602 C C . GLY A 1 79 ? 2.668 9.510 8.946 1.00 89.88 79 GLY A C 1
ATO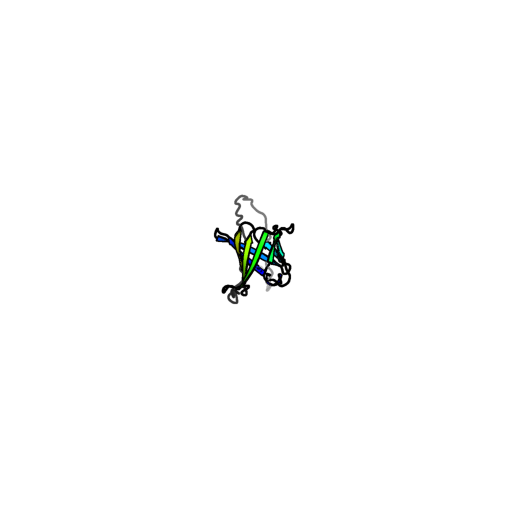M 603 O O . GLY A 1 79 ? 2.186 10.644 8.855 1.00 89.88 79 GLY A O 1
ATOM 604 N N . GLN A 1 80 ? 3.087 9.013 10.109 1.00 86.81 80 GLN A N 1
ATOM 605 C CA . GLN A 1 80 ? 3.049 9.779 11.363 1.00 86.81 80 GLN A CA 1
ATOM 606 C C . GLN A 1 80 ? 3.975 11.008 11.350 1.00 86.81 80 GLN A C 1
ATOM 608 O O . GLN A 1 80 ? 3.769 11.959 12.103 1.00 86.81 80 GLN A O 1
ATOM 613 N N . ASP A 1 81 ? 4.979 11.002 10.477 1.00 86.19 81 ASP A N 1
ATOM 614 C CA . ASP A 1 81 ? 5.906 12.102 10.211 1.00 86.19 81 ASP A CA 1
ATOM 615 C C . ASP A 1 81 ? 5.328 13.175 9.268 1.00 86.19 81 ASP A C 1
ATOM 617 O O . ASP A 1 81 ? 5.959 14.207 9.036 1.00 86.19 81 ASP A O 1
ATOM 621 N N . GLY A 1 82 ? 4.117 12.959 8.747 1.00 83.44 82 GLY A N 1
ATOM 622 C CA . GLY A 1 82 ? 3.462 13.836 7.783 1.00 83.44 82 GLY A CA 1
ATOM 623 C C . GLY A 1 82 ? 3.862 13.578 6.330 1.00 83.44 82 GLY A C 1
ATOM 624 O O . GLY A 1 82 ? 3.344 14.270 5.452 1.00 83.44 82 GLY A O 1
ATOM 625 N N . HIS A 1 83 ? 4.726 12.594 6.057 1.00 85.94 83 HIS A N 1
ATOM 626 C CA . HIS A 1 83 ? 5.017 12.167 4.694 1.00 85.94 83 HIS A CA 1
ATOM 627 C C . HIS A 1 83 ? 3.763 11.557 4.058 1.00 85.94 83 HIS A C 1
ATOM 629 O O . HIS A 1 83 ? 3.029 10.797 4.695 1.00 85.94 83 HIS A O 1
ATOM 635 N N . THR A 1 84 ? 3.506 11.885 2.793 1.00 89.00 84 THR A N 1
ATOM 636 C CA . THR A 1 84 ? 2.342 11.378 2.063 1.00 89.00 84 THR A CA 1
ATOM 637 C C . THR A 1 84 ? 2.767 10.554 0.870 1.00 89.00 84 THR A C 1
ATOM 639 O O . THR A 1 84 ? 3.536 11.026 0.039 1.00 89.00 84 THR A O 1
ATOM 642 N N . GLU A 1 85 ? 2.191 9.369 0.732 1.00 89.62 85 GLU A N 1
ATOM 643 C CA . GLU A 1 85 ? 2.428 8.482 -0.399 1.00 89.62 85 GLU A CA 1
ATOM 644 C C . GLU A 1 85 ? 1.108 8.200 -1.125 1.00 89.62 85 GLU A C 1
ATOM 646 O O . GLU A 1 85 ? 0.029 8.207 -0.528 1.00 89.62 85 GLU A O 1
ATOM 651 N N . THR A 1 86 ? 1.164 7.982 -2.439 1.00 91.56 86 THR A N 1
ATOM 652 C CA . THR A 1 86 ? -0.033 7.720 -3.247 1.00 91.56 86 THR A CA 1
ATOM 653 C C . THR A 1 86 ? 0.117 6.419 -4.009 1.00 91.56 86 THR A C 1
ATOM 655 O O . THR A 1 86 ? 1.020 6.281 -4.829 1.00 91.56 86 THR A O 1
ATOM 658 N N . TRP A 1 87 ? -0.795 5.474 -3.784 1.00 93.69 87 TRP A N 1
ATOM 659 C CA . TRP A 1 87 ? -0.791 4.194 -4.485 1.00 93.69 87 TRP A CA 1
ATOM 660 C C . TRP A 1 87 ? -1.974 4.114 -5.448 1.00 93.69 87 TRP A C 1
ATOM 662 O O . TRP A 1 87 ? -3.127 4.320 -5.067 1.00 93.69 87 TRP A O 1
ATOM 672 N N . ARG A 1 88 ? -1.724 3.777 -6.713 1.00 93.62 88 ARG A N 1
ATOM 673 C CA . ARG A 1 88 ? -2.761 3.697 -7.756 1.00 93.62 88 ARG A CA 1
ATOM 674 C C . ARG A 1 88 ? -3.098 2.248 -8.080 1.00 93.62 88 ARG A C 1
ATOM 676 O O . ARG A 1 88 ? -2.201 1.450 -8.349 1.00 93.62 88 ARG A O 1
ATOM 683 N N . LYS A 1 89 ? -4.385 1.893 -8.119 1.00 93.06 89 LYS A N 1
ATOM 684 C CA . LYS A 1 89 ? -4.795 0.526 -8.464 1.00 93.06 89 LYS A CA 1
ATOM 685 C C . LYS A 1 89 ? -4.515 0.252 -9.941 1.00 93.06 89 LYS A C 1
ATOM 687 O O . LYS A 1 89 ? -5.042 0.929 -10.825 1.00 93.06 89 LYS A O 1
ATOM 692 N N . ILE A 1 90 ? -3.711 -0.770 -10.223 1.00 90.38 90 ILE A N 1
ATOM 693 C CA . ILE A 1 90 ? -3.430 -1.206 -11.591 1.00 90.38 90 ILE A CA 1
ATOM 694 C C . ILE A 1 90 ? -4.681 -1.914 -12.107 1.00 90.38 90 ILE A C 1
ATOM 696 O O . ILE A 1 90 ? -5.009 -3.025 -11.679 1.00 90.38 90 ILE A O 1
ATOM 700 N N . ARG A 1 91 ? -5.396 -1.269 -13.034 1.00 80.56 91 ARG A N 1
ATOM 701 C CA . ARG A 1 91 ? -6.549 -1.879 -13.700 1.00 80.56 91 ARG A CA 1
ATOM 702 C C . ARG A 1 91 ? -6.075 -3.130 -14.440 1.00 80.56 91 ARG A C 1
ATOM 704 O O . ARG A 1 91 ? -5.174 -3.064 -15.275 1.00 80.56 91 ARG A O 1
ATOM 711 N N . GLN A 1 92 ? -6.687 -4.275 -14.144 1.00 64.56 92 GLN A N 1
ATOM 712 C CA . GLN A 1 92 ? -6.589 -5.453 -15.003 1.00 64.56 92 GLN A CA 1
ATOM 713 C C . GLN A 1 92 ? -7.423 -5.203 -16.265 1.00 64.56 92 GLN A C 1
ATOM 715 O O . GLN A 1 92 ? -8.454 -5.835 -16.478 1.00 64.56 92 GLN A O 1
ATOM 720 N N . ASP A 1 93 ? -6.995 -4.276 -17.119 1.00 57.69 93 ASP A N 1
ATOM 721 C CA . ASP A 1 93 ? -7.388 -4.387 -18.515 1.00 57.69 93 ASP A CA 1
ATOM 722 C C . ASP A 1 93 ? -6.839 -5.725 -19.010 1.00 57.69 93 ASP A C 1
ATOM 724 O O . ASP A 1 93 ? -5.673 -6.059 -18.762 1.00 57.69 93 ASP A O 1
ATOM 728 N N . ALA A 1 94 ? -7.706 -6.534 -19.630 1.00 53.34 94 ALA A N 1
ATOM 729 C CA . ALA A 1 94 ? -7.334 -7.845 -20.143 1.00 53.34 94 ALA A CA 1
ATOM 730 C C . ALA A 1 94 ? -5.990 -7.723 -20.878 1.00 53.34 94 ALA A C 1
ATOM 732 O O . ALA A 1 94 ? -5.845 -6.805 -21.698 1.00 53.34 94 ALA A O 1
ATOM 733 N N . PRO A 1 95 ? -4.997 -8.590 -20.585 1.00 56.81 95 PRO A N 1
ATOM 734 C CA . PRO A 1 95 ? -3.673 -8.460 -21.171 1.00 56.81 95 PRO A CA 1
ATOM 735 C C . PRO A 1 95 ? -3.852 -8.338 -22.673 1.00 56.81 95 PRO A C 1
ATOM 737 O O . PRO A 1 95 ? -4.514 -9.184 -23.285 1.00 56.81 95 PRO A O 1
ATOM 740 N N . LYS A 1 96 ? -3.332 -7.244 -23.244 1.00 52.03 96 LYS A N 1
ATOM 741 C CA . LYS A 1 96 ? -3.512 -6.914 -24.656 1.00 52.03 96 LYS A CA 1
ATOM 742 C C . LYS A 1 96 ? -3.045 -8.124 -25.449 1.00 52.03 96 LYS A C 1
ATOM 744 O O . LYS A 1 96 ? -1.848 -8.385 -25.561 1.00 52.03 96 LYS A O 1
ATOM 749 N N . THR A 1 97 ? -4.000 -8.927 -25.913 1.00 49.44 97 THR A N 1
ATOM 750 C CA . THR A 1 97 ? -3.696 -10.199 -26.553 1.00 49.44 97 THR A CA 1
ATOM 751 C C . THR A 1 97 ? -3.135 -9.838 -27.908 1.00 49.44 97 THR A C 1
ATOM 753 O O . THR A 1 97 ? -3.871 -9.547 -28.852 1.00 49.44 97 THR A O 1
ATOM 756 N N . VAL A 1 98 ? -1.807 -9.780 -27.992 1.00 62.62 98 VAL A N 1
ATOM 757 C CA . VAL A 1 98 ? -1.119 -9.587 -29.259 1.00 62.62 98 VAL A CA 1
ATOM 758 C C . VAL A 1 98 ? -1.395 -10.841 -30.068 1.00 62.62 98 VAL A C 1
ATOM 760 O O . VAL A 1 98 ? -0.769 -11.887 -29.882 1.00 62.62 98 VAL A O 1
ATOM 763 N N . SER A 1 99 ? -2.397 -10.739 -30.936 1.00 57.81 99 SER A N 1
ATOM 764 C CA . SER A 1 99 ? -2.761 -11.792 -31.867 1.00 57.81 99 SER A CA 1
ATOM 765 C C . SER A 1 99 ? -1.555 -12.044 -32.759 1.00 57.81 99 SER A C 1
ATOM 767 O O . SER A 1 99 ? -1.252 -11.269 -33.666 1.00 57.81 99 SER A O 1
ATOM 769 N N . ARG A 1 100 ? -0.822 -13.125 -32.486 1.00 62.97 100 ARG A N 1
ATOM 770 C CA . ARG A 1 100 ? 0.203 -13.599 -33.413 1.00 62.97 100 ARG A CA 1
ATOM 771 C C . ARG A 1 100 ? -0.506 -13.956 -34.716 1.00 62.97 100 ARG A C 1
ATOM 773 O O . ARG A 1 100 ? -1.562 -14.588 -34.698 1.00 62.97 100 ARG A O 1
ATOM 780 N N . LYS A 1 101 ? 0.065 -13.548 -35.850 1.00 68.06 101 LYS A N 1
ATOM 781 C CA . LYS A 1 101 ? -0.449 -13.902 -37.178 1.00 68.06 101 LYS A CA 1
ATOM 782 C C . LYS A 1 101 ? -0.666 -15.422 -37.230 1.00 68.06 101 LYS A C 1
ATOM 784 O O . LYS A 1 101 ? 0.266 -16.179 -36.947 1.00 68.06 101 LYS A O 1
ATOM 789 N N . LYS A 1 102 ? -1.891 -15.865 -37.552 1.00 49.16 102 LYS A N 1
ATOM 790 C CA . LYS A 1 102 ? -2.225 -17.290 -37.737 1.00 49.16 102 LYS A CA 1
ATOM 791 C C . LYS A 1 102 ? -1.175 -17.924 -38.659 1.00 49.16 102 LYS A C 1
ATOM 793 O O . LYS A 1 102 ? -0.983 -17.449 -39.775 1.00 49.16 102 LYS A O 1
ATOM 798 N N . GLY A 1 103 ? -0.482 -18.955 -38.172 1.00 62.69 103 GLY A N 1
ATOM 799 C CA . GLY A 1 103 ? 0.575 -19.657 -38.913 1.00 62.69 103 GLY A CA 1
ATOM 800 C C . GLY A 1 103 ? 2.017 -19.248 -38.582 1.00 62.69 103 GLY A C 1
ATOM 801 O O . GLY A 1 103 ? 2.939 -19.752 -39.218 1.00 62.69 103 GLY A O 1
ATOM 802 N N . ALA A 1 104 ? 2.253 -18.373 -37.599 1.00 60.19 104 ALA A N 1
ATOM 803 C CA . ALA A 1 104 ? 3.609 -18.092 -37.132 1.00 60.19 104 ALA A CA 1
ATOM 804 C C . ALA A 1 104 ? 4.197 -19.312 -36.393 1.00 60.19 104 ALA A C 1
ATOM 806 O O . ALA A 1 104 ? 3.795 -19.627 -35.273 1.00 60.19 104 ALA A O 1
ATOM 807 N N . LEU A 1 105 ? 5.148 -19.993 -37.040 1.00 62.53 105 LEU A N 1
ATOM 808 C CA . LEU A 1 105 ? 5.939 -21.081 -36.462 1.00 62.53 105 LEU A CA 1
ATOM 809 C C . LEU A 1 105 ? 6.592 -20.630 -35.140 1.00 62.53 105 LEU A C 1
ATOM 811 O O . LEU A 1 105 ? 7.181 -19.544 -35.099 1.00 62.53 105 LEU A O 1
ATOM 815 N N . PRO A 1 106 ? 6.525 -21.437 -34.064 1.00 61.12 106 PRO A N 1
ATOM 816 C CA . PRO A 1 106 ? 7.229 -21.130 -32.829 1.00 61.12 106 PRO A CA 1
ATOM 817 C C . PRO A 1 106 ? 8.732 -21.113 -33.112 1.00 61.12 106 PRO A C 1
ATOM 819 O O . PRO A 1 106 ? 9.326 -22.117 -33.503 1.00 61.12 106 PRO A O 1
ATOM 822 N N . ARG A 1 107 ? 9.357 -19.949 -32.934 1.00 64.44 107 ARG A N 1
ATOM 823 C CA . ARG A 1 107 ? 10.807 -19.815 -33.038 1.00 64.44 107 ARG A CA 1
ATOM 824 C C . ARG A 1 107 ? 11.402 -20.356 -31.741 1.00 64.44 107 ARG A C 1
ATOM 826 O O . ARG A 1 107 ? 11.398 -19.674 -30.721 1.00 64.44 107 ARG A O 1
ATOM 833 N N . ILE A 1 108 ? 11.844 -21.608 -31.773 1.00 62.72 108 ILE A N 1
ATOM 834 C CA . ILE A 1 108 ? 12.611 -22.213 -30.685 1.00 62.72 108 ILE A CA 1
ATOM 835 C C . ILE A 1 108 ? 13.972 -21.515 -30.686 1.00 62.72 108 ILE A C 1
ATOM 837 O O . ILE A 1 108 ? 14.753 -21.670 -31.622 1.00 62.72 108 ILE A O 1
ATOM 841 N N . PHE A 1 109 ? 14.241 -20.705 -29.667 1.00 51.06 109 PHE A N 1
ATOM 842 C CA . PHE A 1 109 ? 15.590 -20.215 -29.403 1.00 51.06 109 PHE A CA 1
ATOM 843 C C . PHE A 1 109 ? 16.390 -21.377 -28.805 1.00 51.06 109 PHE A C 1
ATOM 845 O O . PHE A 1 109 ? 16.421 -21.558 -27.589 1.00 51.06 109 PHE A O 1
ATOM 852 N N . THR A 1 110 ? 17.030 -22.198 -29.640 1.00 57.50 110 THR A N 1
ATOM 853 C CA . THR A 1 110 ? 18.164 -22.985 -29.152 1.00 57.50 110 THR A CA 1
ATOM 854 C C . THR A 1 110 ? 19.319 -22.013 -28.958 1.00 57.50 110 THR A C 1
ATOM 856 O O . THR A 1 110 ? 19.834 -21.410 -29.898 1.00 57.50 110 THR A O 1
ATOM 859 N N . LYS A 1 111 ? 19.678 -21.785 -27.695 1.00 50.62 111 LYS A N 1
ATOM 860 C CA . LYS A 1 111 ? 20.880 -21.055 -27.297 1.00 50.62 111 LYS A CA 1
ATOM 861 C C . LYS A 1 111 ? 22.101 -21.913 -27.654 1.00 50.62 111 LYS A C 1
ATOM 863 O O . LYS A 1 111 ? 22.722 -22.499 -26.776 1.00 50.62 111 LYS A O 1
ATOM 868 N N . ASP A 1 112 ? 22.438 -22.003 -28.938 1.00 49.34 112 ASP A N 1
ATOM 869 C CA . ASP A 1 112 ? 23.731 -22.514 -29.396 1.00 49.34 112 ASP A CA 1
ATOM 870 C C . ASP A 1 112 ? 24.784 -21.432 -29.127 1.00 49.34 112 ASP A C 1
ATOM 872 O O . ASP A 1 112 ? 25.173 -20.651 -29.994 1.00 49.34 112 ASP A O 1
ATOM 876 N N . TRP A 1 113 ? 25.210 -21.335 -27.864 1.00 42.41 113 TRP A N 1
ATOM 877 C CA . TRP A 1 113 ? 26.410 -20.587 -27.516 1.00 42.41 113 TRP A CA 1
ATOM 878 C C . TRP A 1 113 ? 27.598 -21.265 -28.196 1.00 42.41 113 TRP A C 1
ATOM 880 O O . TRP A 1 113 ? 27.906 -22.430 -27.929 1.00 42.41 113 TRP A O 1
ATOM 890 N N . GLY A 1 114 ? 28.246 -20.531 -29.098 1.00 52.16 114 GLY A N 1
ATOM 891 C CA . GLY A 1 114 ? 29.387 -20.998 -29.864 1.00 52.16 114 GLY A CA 1
ATOM 892 C C . GLY A 1 114 ? 30.467 -21.620 -28.981 1.00 52.16 114 GLY A C 1
ATOM 893 O O . GLY A 1 114 ? 31.154 -20.937 -28.229 1.00 52.16 114 GLY A O 1
ATOM 894 N N . ARG A 1 115 ? 30.683 -22.927 -29.147 1.00 46.75 115 ARG A N 1
ATOM 895 C CA . ARG A 1 115 ? 31.990 -23.551 -28.928 1.00 46.75 115 ARG A CA 1
ATOM 896 C C . ARG A 1 115 ? 32.574 -23.925 -30.280 1.00 46.75 115 ARG A C 1
ATOM 898 O O . ARG A 1 115 ? 32.405 -25.041 -30.756 1.00 46.75 115 ARG A O 1
ATOM 905 N N . LYS A 1 116 ? 33.323 -23.001 -30.878 1.00 37.94 116 LYS A N 1
ATOM 906 C CA . LYS A 1 116 ? 34.501 -23.387 -31.656 1.00 37.94 116 LYS A CA 1
ATOM 907 C C . LYS A 1 116 ? 35.707 -23.171 -30.753 1.00 37.94 116 LYS A C 1
ATOM 909 O O . LYS A 1 116 ? 36.325 -22.117 -30.779 1.00 37.94 116 LYS A O 1
ATOM 914 N N . GLN A 1 117 ? 36.002 -24.172 -29.924 1.00 48.06 117 GLN A N 1
ATOM 915 C CA . GLN A 1 117 ? 37.387 -24.390 -29.536 1.00 48.06 117 GLN A CA 1
ATOM 916 C C . GLN A 1 117 ? 38.063 -25.095 -30.707 1.00 48.06 117 GLN A C 1
ATOM 918 O O . GLN A 1 117 ? 37.760 -26.234 -31.058 1.00 48.06 117 GLN A O 1
ATOM 923 N N . GLU A 1 118 ? 38.932 -24.339 -31.350 1.00 41.75 118 GLU A N 1
ATOM 924 C CA . GLU A 1 118 ? 39.991 -24.817 -32.210 1.00 41.75 118 GLU A CA 1
ATOM 925 C C . GLU A 1 118 ? 41.001 -25.601 -31.360 1.00 41.75 118 GLU A C 1
ATOM 927 O O . GLU A 1 118 ? 41.441 -25.105 -30.326 1.00 41.75 118 GLU A O 1
ATOM 932 N N . SER A 1 119 ? 41.333 -26.831 -31.767 1.00 43.28 119 SER A N 1
ATOM 933 C CA . SER A 1 119 ? 42.710 -27.350 -31.842 1.00 43.28 119 SER A CA 1
ATOM 934 C C . SER A 1 119 ? 42.772 -28.886 -31.774 1.00 43.28 119 SER A C 1
ATOM 936 O O . SER A 1 119 ? 42.305 -29.523 -30.836 1.00 43.28 119 SER A O 1
ATOM 938 N N . MET A 1 120 ? 43.454 -29.437 -32.784 1.00 38.28 120 MET A N 1
ATOM 939 C CA . MET A 1 120 ? 44.170 -30.720 -32.823 1.00 38.28 120 MET A CA 1
ATOM 940 C C . MET A 1 120 ? 43.381 -32.042 -32.764 1.00 38.28 120 MET A C 1
ATOM 942 O O . MET A 1 120 ? 43.018 -32.549 -31.710 1.00 38.28 120 MET A O 1
ATOM 946 N N . LYS A 1 121 ? 43.374 -32.757 -33.900 1.00 44.25 121 LYS A N 1
ATOM 947 C CA . LYS A 1 121 ? 44.383 -33.808 -34.171 1.00 44.25 121 LYS A CA 1
ATOM 948 C C . LYS A 1 121 ? 44.265 -34.325 -35.611 1.00 44.25 121 LYS A C 1
ATOM 950 O O . LYS A 1 121 ? 43.309 -35.003 -35.975 1.00 44.25 121 LYS A O 1
ATOM 955 N N . LYS A 1 122 ? 45.294 -34.049 -36.423 1.00 43.41 122 LYS A N 1
ATOM 956 C CA . LYS A 1 122 ? 45.636 -34.877 -37.588 1.00 43.41 122 LYS A CA 1
ATOM 957 C C . LYS A 1 122 ? 46.005 -36.265 -37.056 1.00 43.41 122 LYS A C 1
ATOM 959 O O . LYS A 1 122 ? 46.976 -36.397 -36.319 1.00 43.41 122 LYS A O 1
ATOM 964 N N . GLY A 1 123 ? 45.224 -37.275 -37.415 1.00 37.75 123 GLY A N 1
ATOM 965 C CA . GLY A 1 123 ? 45.444 -38.667 -37.033 1.00 37.75 123 GLY A CA 1
ATOM 966 C C . GLY A 1 123 ? 44.681 -39.575 -37.986 1.00 37.75 123 GLY A C 1
ATOM 967 O O . GLY A 1 123 ? 43.460 -39.596 -38.004 1.00 37.75 123 GLY A O 1
ATOM 968 N N . ASN A 1 124 ? 45.433 -40.231 -38.853 1.00 36.41 124 ASN A N 1
ATOM 969 C CA . ASN A 1 124 ? 45.027 -40.888 -40.085 1.00 36.41 124 ASN A CA 1
ATOM 970 C C . ASN A 1 124 ? 44.442 -42.297 -39.829 1.00 36.41 124 ASN A C 1
ATOM 972 O O . ASN A 1 124 ? 45.105 -43.079 -39.160 1.00 36.41 124 ASN A O 1
ATOM 976 N N . ARG A 1 125 ? 43.302 -42.622 -40.478 1.00 37.81 125 ARG A N 1
ATOM 977 C CA . ARG A 1 125 ? 42.717 -43.971 -40.765 1.00 37.81 125 ARG A CA 1
ATOM 978 C C . ARG A 1 125 ? 42.335 -44.817 -39.528 1.00 37.81 125 ARG A C 1
ATOM 980 O O . ARG A 1 125 ? 42.984 -44.760 -38.503 1.00 37.81 125 ARG A O 1
ATOM 987 N N . VAL A 1 126 ? 41.250 -45.604 -39.509 1.00 39.84 126 VAL A N 1
ATOM 988 C CA . VAL A 1 126 ? 40.894 -46.754 -40.378 1.00 39.84 126 VAL A CA 1
ATOM 989 C C . VAL A 1 126 ? 39.351 -47.040 -40.301 1.00 39.84 126 VAL A C 1
ATOM 991 O O . VAL A 1 126 ? 38.619 -46.255 -39.708 1.00 39.84 126 VAL A O 1
ATOM 994 N N . PRO A 1 127 ? 38.802 -48.128 -40.888 1.00 47.38 127 PRO A N 1
ATOM 995 C CA . PRO A 1 127 ? 38.065 -48.192 -42.154 1.00 47.38 127 PRO A CA 1
ATOM 996 C C . PRO A 1 127 ? 36.533 -48.301 -41.986 1.00 47.38 127 PRO A C 1
ATOM 998 O O . PRO A 1 127 ? 36.036 -48.852 -41.004 1.00 47.38 127 PRO A O 1
ATOM 1001 N N . ARG A 1 128 ? 35.749 -47.934 -43.011 1.00 44.91 128 ARG A N 1
ATOM 1002 C CA . ARG A 1 128 ? 34.369 -48.438 -43.130 1.00 44.91 128 ARG A CA 1
ATOM 1003 C C . ARG A 1 128 ? 34.160 -49.227 -44.415 1.00 44.91 128 ARG A C 1
ATOM 1005 O O . ARG A 1 128 ? 34.404 -48.764 -45.525 1.00 44.91 128 ARG A O 1
ATOM 1012 N N . ARG A 1 129 ? 33.762 -50.475 -44.168 1.00 39.19 129 ARG A N 1
ATOM 1013 C CA . ARG A 1 129 ? 33.480 -51.579 -45.079 1.00 39.19 129 ARG A CA 1
ATOM 1014 C C . ARG A 1 129 ? 32.592 -51.131 -46.238 1.00 39.19 129 ARG A C 1
ATOM 1016 O O . ARG A 1 129 ? 31.508 -50.596 -46.021 1.00 39.19 129 ARG A O 1
ATOM 1023 N N . ARG A 1 130 ? 33.036 -51.421 -47.463 1.00 39.59 130 ARG A N 1
ATOM 1024 C CA . ARG A 1 130 ? 32.173 -51.416 -48.645 1.00 39.59 130 ARG A CA 1
ATOM 1025 C C . ARG A 1 130 ? 31.160 -52.550 -48.491 1.00 39.59 130 ARG A C 1
ATOM 1027 O O . ARG A 1 130 ? 31.546 -53.714 -48.432 1.00 39.59 130 ARG A O 1
ATOM 1034 N N . LEU A 1 131 ? 29.882 -52.200 -48.401 1.00 51.81 131 LEU A N 1
ATOM 1035 C CA . LEU A 1 131 ? 28.793 -53.152 -48.592 1.00 51.81 131 LEU A CA 1
ATOM 1036 C C . LEU A 1 131 ? 28.779 -53.574 -50.073 1.00 51.81 131 LEU A C 1
ATOM 1038 O O . LEU A 1 131 ? 28.905 -52.705 -50.940 1.00 51.81 131 LEU A O 1
ATOM 1042 N N . PRO A 1 132 ? 28.655 -54.873 -50.389 1.00 46.47 132 PRO A N 1
ATOM 1043 C CA . PRO A 1 132 ? 28.551 -55.320 -51.770 1.00 46.47 132 PRO A CA 1
ATOM 1044 C C . PRO A 1 132 ? 27.186 -54.932 -52.371 1.00 46.47 132 PRO A C 1
ATOM 1046 O O . PRO A 1 132 ? 26.168 -54.977 -51.672 1.00 46.47 132 PRO A O 1
ATOM 1049 N N . PRO A 1 133 ? 27.132 -54.563 -53.663 1.00 48.88 133 PRO A N 1
ATOM 1050 C CA . PRO A 1 133 ? 25.884 -54.233 -54.333 1.00 48.88 133 PRO A CA 1
ATOM 1051 C C . PRO A 1 133 ? 25.016 -55.477 -54.546 1.00 48.88 133 PRO A C 1
ATOM 1053 O O . PRO A 1 133 ? 25.478 -56.549 -54.940 1.00 48.88 133 PRO A O 1
ATOM 1056 N N . ARG A 1 134 ? 23.722 -55.298 -54.274 1.00 45.31 134 ARG A N 1
ATOM 1057 C CA . ARG A 1 134 ? 22.665 -56.297 -54.417 1.00 45.31 134 ARG A CA 1
ATOM 1058 C C . ARG A 1 134 ? 22.449 -56.637 -55.898 1.00 45.31 134 ARG A C 1
ATOM 1060 O O . ARG A 1 134 ? 22.482 -55.779 -56.774 1.00 45.31 134 ARG A O 1
ATOM 1067 N N . THR A 1 135 ? 22.233 -57.921 -56.132 1.00 41.81 135 THR A N 1
ATOM 1068 C CA . THR A 1 135 ? 22.169 -58.630 -57.409 1.00 41.81 135 THR A CA 1
ATOM 1069 C C . THR A 1 135 ? 21.064 -58.145 -58.353 1.00 41.81 135 THR A C 1
ATOM 1071 O O . THR A 1 135 ? 19.910 -57.983 -57.959 1.00 41.81 135 THR A O 1
ATOM 1074 N N . ARG A 1 136 ? 21.384 -58.038 -59.651 1.00 47.38 136 ARG A N 1
ATOM 1075 C CA . ARG A 1 136 ? 20.390 -58.078 -60.733 1.00 47.38 136 ARG A CA 1
ATOM 1076 C C . ARG A 1 136 ? 20.762 -59.194 -61.715 1.00 47.38 136 ARG A C 1
ATOM 1078 O O . ARG A 1 136 ? 21.696 -59.083 -62.498 1.00 47.38 136 ARG A O 1
ATOM 1085 N N . ARG A 1 137 ? 20.022 -60.302 -61.599 1.00 44.78 137 ARG A N 1
ATOM 1086 C CA . ARG A 1 137 ? 19.861 -61.390 -62.581 1.00 44.78 137 ARG A CA 1
ATOM 1087 C C . ARG A 1 137 ? 19.806 -60.828 -64.011 1.00 44.78 137 ARG A C 1
ATOM 1089 O O . ARG A 1 137 ? 19.018 -59.908 -64.218 1.00 44.78 137 ARG A O 1
ATOM 1096 N N . ARG A 1 138 ? 20.464 -61.478 -64.987 1.00 42.91 138 ARG A N 1
ATOM 1097 C CA . ARG A 1 138 ? 19.789 -62.207 -66.091 1.00 42.91 138 ARG A CA 1
ATOM 1098 C C . ARG A 1 138 ? 20.770 -62.809 -67.121 1.00 42.91 138 ARG A C 1
ATOM 1100 O O . ARG A 1 138 ? 21.539 -62.093 -67.739 1.00 42.91 138 ARG A O 1
ATOM 1107 N N . LYS A 1 139 ? 20.538 -64.107 -67.359 1.00 50.22 139 LYS A N 1
ATOM 1108 C CA . LYS A 1 139 ? 20.756 -64.945 -68.556 1.00 50.22 139 LYS A CA 1
ATOM 1109 C C . LYS A 1 139 ? 22.172 -65.366 -68.966 1.00 50.22 139 LYS A C 1
ATOM 1111 O O . LYS A 1 139 ? 22.914 -64.652 -69.622 1.00 50.22 139 LYS A O 1
ATOM 1116 N N . GLU A 1 140 ? 22.398 -66.643 -68.676 1.00 44.97 140 GLU A N 1
ATOM 1117 C CA . GLU A 1 140 ? 23.129 -67.636 -69.460 1.00 44.97 140 GLU A CA 1
ATOM 1118 C C . GLU A 1 140 ? 23.060 -67.435 -70.983 1.00 44.97 140 GLU A C 1
ATOM 1120 O O . GLU A 1 140 ? 21.983 -67.186 -71.533 1.00 44.97 140 GLU A O 1
ATOM 1125 N N . ARG A 1 141 ? 24.172 -67.742 -71.663 1.00 49.91 141 ARG A N 1
ATOM 1126 C CA . ARG A 1 141 ? 24.228 -68.853 -72.627 1.00 49.91 141 ARG A CA 1
ATOM 1127 C C . ARG A 1 141 ? 25.674 -69.274 -72.911 1.00 49.91 141 ARG A C 1
ATOM 1129 O O . ARG A 1 141 ? 26.565 -68.445 -73.034 1.00 49.91 141 ARG A O 1
ATOM 1136 N N . LYS A 1 142 ? 25.852 -70.596 -72.921 1.00 51.88 142 LYS A N 1
ATOM 1137 C CA . LYS A 1 142 ? 27.077 -71.379 -73.118 1.00 51.88 142 LYS A CA 1
ATOM 1138 C C . LYS A 1 142 ? 27.491 -71.481 -74.596 1.00 51.88 142 LYS A C 1
ATOM 1140 O O . LYS A 1 142 ? 26.664 -71.240 -75.471 1.00 51.88 142 LYS A O 1
ATOM 1145 N N . ALA A 1 143 ? 28.690 -72.057 -74.755 1.00 46.97 143 ALA A N 1
ATOM 1146 C CA . ALA A 1 143 ? 29.331 -72.689 -75.920 1.00 46.97 143 ALA A CA 1
ATOM 1147 C C . ALA A 1 143 ? 30.280 -71.764 -76.692 1.00 46.97 143 ALA A C 1
ATOM 1149 O O . ALA A 1 143 ? 29.897 -70.654 -77.025 1.00 46.97 143 ALA A O 1
ATOM 1150 N N . SER A 1 144 ? 31.510 -72.126 -77.053 1.00 52.00 144 SER A N 1
ATOM 1151 C CA . SER A 1 144 ? 32.442 -73.231 -76.756 1.00 52.00 144 SER A CA 1
ATOM 1152 C C . SER A 1 144 ? 33.805 -72.800 -77.358 1.00 52.00 144 SER A C 1
ATOM 1154 O O . SER A 1 144 ? 33.821 -71.875 -78.170 1.00 52.00 144 SER A O 1
ATOM 1156 N N . PRO A 1 145 ? 34.938 -73.418 -76.982 1.00 52.75 145 PRO A N 1
ATOM 1157 C CA . PRO A 1 145 ? 36.273 -73.047 -77.458 1.00 52.75 145 PRO A CA 1
ATOM 1158 C C . PRO A 1 145 ? 36.676 -73.829 -78.720 1.00 52.75 145 PRO A C 1
ATOM 1160 O O . PRO A 1 145 ? 36.212 -74.952 -78.912 1.00 52.75 145 PRO A O 1
ATOM 1163 N N . GLY A 1 146 ? 37.611 -73.292 -79.511 1.00 49.47 146 GLY A N 1
ATOM 1164 C CA . GLY A 1 146 ? 38.416 -74.114 -80.419 1.00 49.47 146 GLY A CA 1
ATOM 1165 C C . GLY A 1 146 ? 38.862 -73.438 -81.714 1.00 49.47 146 GLY A C 1
ATOM 1166 O O . GLY A 1 146 ? 38.045 -73.298 -82.614 1.00 49.47 146 GLY A O 1
ATOM 1167 N N . LEU A 1 147 ? 40.178 -73.176 -81.753 1.00 40.03 147 LEU A N 1
ATOM 1168 C CA . LEU A 1 147 ? 41.103 -73.060 -82.896 1.00 40.03 147 LEU A CA 1
ATOM 1169 C C . LEU A 1 147 ? 40.949 -71.869 -83.852 1.00 40.03 147 LEU A C 1
ATOM 1171 O O . LEU A 1 147 ? 40.013 -71.849 -84.675 1.00 40.03 147 LEU A O 1
#

Sequence (147 aa):
MVSTLEGRWLLEDENGDTTIALISENGEVKFMEDPEAEMRIAEPNPGTPEFLLLSSDGEELCQVKLVEAESGPTLQLQGQDGHTETWRKIRQDAPKTVSRKKGALPRIFTKDWGRKQESMKKGNRVPRRRLPPRTRRRKERKASPGL